Protein AF-A0A6N7XYR6-F1 (afdb_monomer_lite)

pLDDT: mean 86.09, std 13.16, range [48.91, 98.0]

Foldseek 3Di:
DAAEDADADDPVRWDWDWDDDPNKIKIKGQDPVVVVVCCVPPPPQKAQRYDYPVRHGRMIMHIHPDPVVPVDDDDDPVRVVVVVVVVVVVVVVVVVVD

Secondary structure (DSSP, 8-state):
-PEEESSPPPTTT--EEEEEETTEEEEEE-SHHHHHHHHHHHGGGEEEEEEETTS-EEEEEEEE-S-TTS-SPPPPHHHHHHHHHHHHHHHHHHHTT-

Radius of gyration: 20.01 Å; chains: 1; bounding box: 46×27×57 Å

Structure (mmCIF, N/CA/C/O backbone):
data_AF-A0A6N7XYR6-F1
#
_entry.id   AF-A0A6N7XYR6-F1
#
loop_
_atom_site.group_PDB
_atom_site.id
_atom_site.type_symbol
_atom_site.label_atom_id
_atom_site.label_alt_id
_atom_site.label_comp_id
_atom_site.label_asym_id
_atom_site.label_entity_id
_atom_site.label_seq_id
_atom_site.pdbx_PDB_ins_code
_atom_site.Cartn_x
_atom_site.Cartn_y
_atom_site.Cartn_z
_atom_site.occupancy
_atom_site.B_iso_or_equiv
_atom_site.auth_seq_id
_atom_site.auth_comp_id
_atom_site.auth_asym_id
_atom_site.auth_atom_id
_atom_site.pdbx_PDB_model_num
ATOM 1 N N . MET A 1 1 ? -4.845 -13.610 3.695 1.00 75.69 1 MET A N 1
ATOM 2 C CA . MET A 1 1 ? -6.011 -13.511 4.606 1.00 75.69 1 MET A CA 1
ATOM 3 C C . MET A 1 1 ? -5.824 -12.244 5.411 1.00 75.69 1 MET A C 1
ATOM 5 O O . MET A 1 1 ? -4.788 -12.116 6.049 1.00 75.69 1 MET A O 1
ATOM 9 N N . THR A 1 2 ? -6.756 -11.300 5.320 1.00 92.44 2 THR A N 1
ATOM 10 C CA . THR A 1 2 ? -6.640 -10.001 5.993 1.00 92.44 2 THR A CA 1
ATOM 11 C C . THR A 1 2 ? -6.947 -10.140 7.479 1.00 92.44 2 THR A C 1
ATOM 13 O O . THR A 1 2 ? -7.950 -10.747 7.854 1.00 92.44 2 THR A O 1
ATOM 16 N N . LYS A 1 3 ? -6.087 -9.585 8.331 1.00 97.06 3 LYS A N 1
ATOM 17 C CA . LYS A 1 3 ? -6.262 -9.575 9.785 1.00 97.06 3 LYS A CA 1
ATOM 18 C C . LYS A 1 3 ? -7.107 -8.371 10.202 1.00 97.06 3 LYS A C 1
ATOM 20 O O . LYS A 1 3 ? -6.835 -7.246 9.788 1.00 97.06 3 LYS A O 1
ATOM 25 N N . VAL A 1 4 ? -8.116 -8.597 11.039 1.00 97.19 4 VAL A N 1
ATOM 26 C CA . VAL A 1 4 ? -8.897 -7.513 11.650 1.00 97.19 4 VAL A CA 1
ATOM 27 C C . VAL A 1 4 ? -8.222 -7.087 12.954 1.00 97.19 4 VAL A C 1
ATOM 29 O O . VAL A 1 4 ? -7.835 -7.942 13.750 1.00 97.19 4 VAL A O 1
ATOM 32 N N . VAL A 1 5 ? -8.047 -5.782 13.157 1.00 96.81 5 VAL A N 1
ATOM 33 C CA . VAL A 1 5 ? -7.422 -5.199 14.353 1.00 96.81 5 VAL A CA 1
ATOM 34 C C . VAL A 1 5 ? -8.325 -4.148 14.995 1.00 96.81 5 VAL A C 1
ATOM 36 O O . VAL A 1 5 ? -9.087 -3.466 14.313 1.00 96.81 5 VAL A O 1
ATOM 39 N N . GLU A 1 6 ? -8.213 -3.993 16.315 1.00 95.69 6 GLU A N 1
ATOM 40 C CA . GLU A 1 6 ? -9.035 -3.049 17.090 1.00 95.69 6 GLU A CA 1
ATOM 41 C C . GLU A 1 6 ? -8.682 -1.581 16.809 1.00 95.69 6 GLU A C 1
ATOM 43 O O . GLU A 1 6 ? -9.541 -0.701 16.849 1.00 95.69 6 GLU A O 1
ATOM 48 N N . ARG A 1 7 ? -7.404 -1.297 16.524 1.00 94.75 7 ARG A N 1
ATOM 49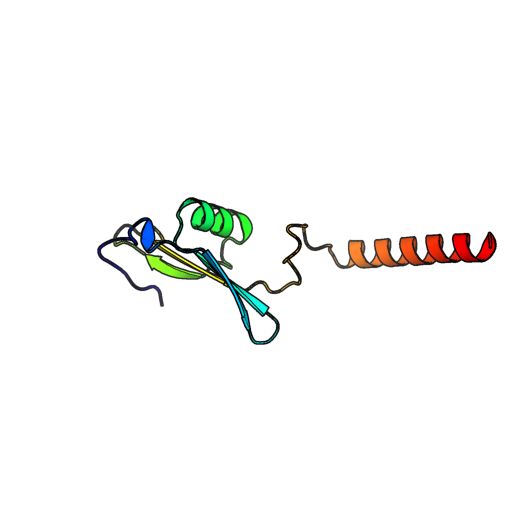 C CA . ARG A 1 7 ? -6.902 0.056 16.262 1.00 94.75 7 ARG A CA 1
ATOM 50 C C . ARG A 1 7 ? -5.798 0.053 15.214 1.00 94.75 7 ARG A C 1
ATOM 52 O O . ARG A 1 7 ? -5.065 -0.921 15.079 1.00 94.75 7 ARG A O 1
ATOM 59 N N . GLY A 1 8 ? -5.663 1.174 14.510 1.00 92.94 8 GLY A N 1
ATOM 60 C CA . GLY A 1 8 ? -4.520 1.425 13.637 1.00 92.94 8 GLY A CA 1
ATOM 61 C C . GLY A 1 8 ? -3.265 1.809 14.424 1.00 92.94 8 GLY A C 1
ATOM 62 O O . GLY A 1 8 ? -3.321 2.074 15.627 1.00 92.94 8 GLY A O 1
ATOM 63 N N . TYR A 1 9 ? -2.141 1.875 13.717 1.00 94.44 9 TYR A N 1
ATOM 64 C CA . TYR A 1 9 ? -0.850 2.283 14.268 1.00 94.44 9 TYR A CA 1
ATOM 65 C C . TYR A 1 9 ? -0.853 3.744 14.722 1.00 94.44 9 TYR A C 1
ATOM 67 O O . TYR A 1 9 ? -1.414 4.621 14.047 1.00 94.44 9 TYR A O 1
ATOM 75 N N . SER A 1 10 ? -0.179 4.018 15.839 1.00 95.12 10 SER A N 1
ATOM 76 C CA . SER A 1 10 ? 0.121 5.391 16.248 1.00 95.12 10 SER A CA 1
ATOM 77 C C . SER A 1 10 ? 1.027 6.079 15.222 1.00 95.12 10 SER A C 1
ATOM 79 O O . SER A 1 10 ? 1.655 5.427 14.393 1.00 95.12 10 SER A O 1
ATOM 81 N N . TYR A 1 11 ? 1.099 7.411 15.250 1.00 91.56 11 TYR A N 1
ATOM 82 C CA . TYR A 1 11 ? 1.881 8.165 14.263 1.00 91.56 11 TYR A CA 1
ATOM 83 C C . TYR A 1 11 ? 3.362 7.742 14.210 1.00 91.56 11 TYR A C 1
ATOM 85 O O . TYR A 1 11 ? 3.928 7.655 13.122 1.00 91.56 11 TYR A O 1
ATOM 93 N N . GLU A 1 12 ? 3.954 7.435 15.367 1.00 95.00 12 GLU A N 1
ATOM 94 C CA . GLU A 1 12 ? 5.352 6.993 15.501 1.00 95.00 12 GLU A CA 1
ATOM 95 C C . GLU A 1 12 ? 5.578 5.576 14.951 1.00 95.00 12 GLU A C 1
ATOM 97 O O . GLU A 1 12 ? 6.640 5.270 14.422 1.00 95.00 12 GLU A O 1
ATOM 102 N N . GLU A 1 13 ? 4.565 4.711 15.031 1.00 94.81 13 GLU A N 1
ATOM 103 C CA . GLU A 1 13 ? 4.608 3.339 14.506 1.00 94.81 13 GLU A CA 1
ATOM 104 C C . GLU A 1 13 ? 4.288 3.277 13.003 1.00 94.81 13 GLU A C 1
ATOM 106 O O . GLU A 1 13 ? 4.433 2.232 12.369 1.00 94.81 13 GLU A O 1
ATOM 111 N N . GLN A 1 14 ? 3.806 4.378 12.417 1.00 95.75 14 GLN A N 1
ATOM 112 C CA . GLN A 1 14 ? 3.440 4.413 11.009 1.00 95.75 14 GLN A CA 1
ATOM 113 C C . GLN A 1 14 ? 4.660 4.581 10.102 1.00 95.75 14 GLN A C 1
ATOM 115 O O . GLN A 1 14 ? 5.298 5.640 10.047 1.00 95.75 14 GLN A O 1
ATOM 120 N N . GLU A 1 15 ? 4.869 3.584 9.253 1.00 94.81 15 GLU A N 1
ATOM 121 C CA . GLU A 1 15 ? 5.986 3.489 8.329 1.00 94.81 15 GLU A CA 1
ATOM 122 C C . GLU A 1 15 ? 5.498 3.277 6.889 1.00 94.81 15 GLU A C 1
ATOM 124 O O . GLU A 1 15 ? 4.384 2.813 6.611 1.00 94.81 15 GLU A O 1
ATOM 129 N N . VAL A 1 16 ? 6.359 3.657 5.949 1.00 95.56 16 VAL A N 1
ATOM 130 C CA . VAL A 1 16 ? 6.294 3.204 4.565 1.00 95.56 16 VAL A CA 1
ATOM 131 C C . VAL A 1 16 ? 7.667 2.665 4.207 1.00 95.56 16 VAL A C 1
ATOM 133 O O . VAL A 1 16 ? 8.643 3.410 4.258 1.00 95.56 16 VAL A O 1
ATOM 136 N N . SER A 1 17 ? 7.738 1.393 3.829 1.00 94.25 17 SER A N 1
ATOM 137 C CA . SER A 1 17 ? 8.987 0.745 3.438 1.00 94.25 17 SER A CA 1
ATOM 138 C C . SER A 1 17 ? 8.864 0.152 2.041 1.00 94.25 17 SER A C 1
ATOM 140 O O . SER A 1 17 ? 7.798 -0.302 1.623 1.00 94.25 17 SER A O 1
ATOM 142 N N . ALA A 1 18 ? 9.966 0.187 1.299 1.00 92.81 18 ALA A N 1
ATOM 143 C CA . ALA A 1 18 ? 10.097 -0.445 -0.004 1.00 92.81 18 ALA A CA 1
ATOM 144 C C . ALA A 1 18 ? 11.245 -1.448 0.078 1.00 92.81 18 ALA A C 1
ATOM 146 O O . ALA A 1 18 ? 12.385 -1.072 0.342 1.00 92.81 18 ALA A O 1
ATOM 147 N N . ASN A 1 19 ? 10.933 -2.722 -0.125 1.00 91.56 19 ASN A N 1
ATOM 148 C CA . ASN A 1 19 ? 11.864 -3.828 0.043 1.00 91.56 19 ASN A CA 1
ATOM 149 C C . ASN A 1 19 ? 12.023 -4.548 -1.288 1.00 91.56 19 ASN A C 1
ATOM 151 O O . ASN A 1 19 ? 11.027 -4.903 -1.914 1.00 91.56 19 ASN A O 1
ATOM 155 N N . TYR A 1 20 ? 13.257 -4.789 -1.713 1.00 88.50 20 TYR A N 1
ATOM 156 C CA . TYR A 1 20 ? 13.518 -5.602 -2.893 1.00 88.50 20 TYR A CA 1
ATOM 157 C C . TYR A 1 20 ? 13.700 -7.061 -2.480 1.00 88.50 20 TYR A C 1
ATOM 159 O O . TYR A 1 20 ? 14.578 -7.372 -1.675 1.00 88.50 20 TYR A O 1
ATOM 167 N N . ASN A 1 21 ? 12.871 -7.955 -3.015 1.00 86.06 21 ASN A N 1
ATOM 168 C CA . ASN A 1 21 ? 12.931 -9.384 -2.732 1.00 86.06 21 ASN A CA 1
ATOM 169 C C . ASN A 1 21 ? 12.623 -10.192 -3.999 1.00 86.06 21 ASN A C 1
ATOM 171 O O . ASN A 1 21 ? 11.679 -9.877 -4.714 1.00 86.06 21 ASN A O 1
ATOM 175 N N . GLN A 1 22 ? 13.415 -11.234 -4.272 1.00 86.12 22 GLN A N 1
ATOM 176 C CA . GLN A 1 22 ? 13.200 -12.177 -5.386 1.00 86.12 22 GLN A CA 1
ATOM 177 C C . GLN A 1 22 ? 12.931 -11.523 -6.759 1.00 86.12 22 GLN A C 1
ATOM 179 O O . GLN A 1 22 ? 12.139 -12.024 -7.550 1.00 86.12 22 GLN A O 1
ATOM 184 N N . GLY A 1 23 ? 13.605 -10.410 -7.066 1.00 82.00 23 GLY A N 1
ATOM 185 C CA . GLY A 1 23 ? 13.436 -9.728 -8.354 1.00 82.00 23 GLY A CA 1
ATOM 186 C C . GLY A 1 23 ? 12.312 -8.692 -8.390 1.00 82.00 23 GLY A C 1
ATOM 187 O O . GLY A 1 23 ? 12.080 -8.095 -9.435 1.00 82.00 23 GLY A O 1
ATOM 188 N N . GLN A 1 24 ? 11.613 -8.469 -7.276 1.00 87.00 24 GLN A N 1
ATOM 189 C CA . GLN A 1 24 ? 10.441 -7.602 -7.216 1.00 87.00 24 GLN A CA 1
ATOM 190 C C . GLN A 1 24 ? 10.554 -6.592 -6.076 1.00 87.00 24 GLN A C 1
ATOM 192 O O . GLN A 1 24 ? 11.097 -6.877 -5.006 1.00 87.00 24 GLN A O 1
ATOM 197 N N . TRP A 1 25 ? 10.002 -5.400 -6.292 1.00 89.62 25 TRP A N 1
ATOM 198 C CA . TRP A 1 25 ? 9.826 -4.422 -5.222 1.00 89.62 25 TRP A CA 1
ATOM 199 C C . TRP A 1 25 ? 8.517 -4.672 -4.496 1.00 89.62 25 TRP A C 1
ATOM 201 O O . TRP A 1 25 ? 7.465 -4.806 -5.113 1.00 89.62 25 TRP A O 1
ATOM 211 N N . ILE A 1 26 ? 8.580 -4.688 -3.174 1.00 93.44 26 ILE A N 1
ATOM 212 C CA . ILE A 1 26 ? 7.438 -4.870 -2.294 1.00 93.44 26 ILE A CA 1
ATOM 213 C C . ILE A 1 26 ? 7.323 -3.624 -1.428 1.00 93.44 26 ILE A C 1
ATOM 215 O O . ILE A 1 26 ? 8.217 -3.328 -0.632 1.00 93.44 26 ILE A O 1
ATOM 219 N N . ILE A 1 27 ? 6.226 -2.890 -1.582 1.00 94.62 27 ILE A N 1
ATOM 220 C CA . ILE A 1 27 ? 5.940 -1.718 -0.755 1.00 94.62 27 ILE A CA 1
ATOM 221 C C . ILE A 1 27 ? 4.974 -2.126 0.346 1.00 94.62 27 ILE A C 1
ATOM 223 O O . ILE A 1 27 ? 3.921 -2.694 0.059 1.00 94.62 27 ILE A O 1
ATOM 227 N N . TYR A 1 28 ? 5.312 -1.769 1.581 1.00 97.19 28 TYR A N 1
ATOM 228 C CA . TYR A 1 28 ? 4.414 -1.813 2.729 1.00 97.19 28 TYR A CA 1
ATOM 229 C C . TYR A 1 28 ? 4.074 -0.388 3.151 1.00 97.19 28 TYR A C 1
ATOM 231 O O . TYR A 1 28 ? 4.949 0.479 3.183 1.00 97.19 28 TYR A O 1
ATOM 239 N N . ALA A 1 29 ? 2.809 -0.130 3.478 1.00 97.56 29 ALA A N 1
ATOM 240 C CA . ALA A 1 29 ? 2.387 1.180 3.960 1.00 97.56 29 ALA A CA 1
ATOM 241 C C . ALA A 1 29 ? 1.345 1.064 5.072 1.00 97.56 29 ALA A C 1
ATOM 243 O O . ALA A 1 29 ? 0.294 0.453 4.878 1.00 97.56 29 ALA A O 1
ATOM 244 N N . SER A 1 30 ? 1.615 1.731 6.196 1.00 97.50 30 SER A N 1
ATOM 245 C CA . SER A 1 30 ? 0.640 1.966 7.270 1.00 97.50 30 SER A CA 1
ATOM 246 C C . SER A 1 30 ? 0.217 3.436 7.399 1.00 97.50 30 SER A C 1
ATOM 248 O O . SER A 1 30 ? -0.756 3.762 8.080 1.00 97.50 30 SER A O 1
ATOM 250 N N . ARG A 1 31 ? 0.884 4.355 6.684 1.00 95.50 31 ARG A N 1
ATOM 251 C CA . ARG A 1 31 ? 0.478 5.769 6.603 1.00 95.50 31 ARG A CA 1
ATOM 252 C C . ARG A 1 31 ? -0.719 5.962 5.676 1.00 95.50 31 ARG A C 1
ATOM 254 O O . ARG A 1 31 ? -0.620 5.729 4.469 1.00 95.50 31 ARG A O 1
ATOM 261 N N . LYS A 1 32 ? -1.813 6.520 6.206 1.00 93.62 32 LYS A N 1
ATOM 262 C CA . LYS A 1 32 ? -3.075 6.758 5.473 1.00 93.62 32 LYS A CA 1
ATOM 263 C C . LYS A 1 32 ? -2.904 7.434 4.097 1.00 93.62 32 LYS A C 1
ATOM 265 O O . LYS A 1 32 ? -3.467 6.915 3.137 1.00 93.62 32 LYS A O 1
ATOM 270 N N . PRO A 1 33 ? -2.117 8.520 3.928 1.00 94.25 33 PRO A N 1
ATOM 271 C CA . PRO A 1 33 ? -1.940 9.136 2.608 1.00 94.25 33 PRO A CA 1
ATOM 272 C C . PRO A 1 33 ? -1.326 8.189 1.567 1.00 94.25 33 PRO A C 1
ATOM 274 O O . PRO A 1 33 ? -1.686 8.236 0.391 1.00 94.25 33 PRO A O 1
ATOM 277 N N . HIS A 1 34 ? -0.417 7.311 1.998 1.00 94.88 34 HIS A N 1
ATOM 278 C CA . HIS A 1 34 ? 0.248 6.351 1.122 1.00 94.88 34 HIS A CA 1
ATOM 2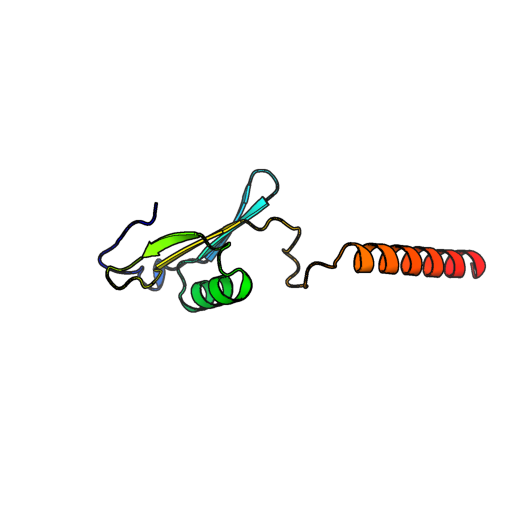79 C C . HIS A 1 34 ? -0.643 5.149 0.824 1.00 94.88 34 HIS A C 1
ATOM 281 O O . HIS A 1 34 ? -0.701 4.743 -0.331 1.00 94.88 34 HIS A O 1
ATOM 287 N N . ILE A 1 35 ? -1.412 4.664 1.804 1.00 96.38 35 ILE A N 1
ATOM 288 C CA . ILE A 1 35 ? -2.460 3.657 1.581 1.00 96.38 35 ILE A CA 1
ATOM 289 C C . ILE A 1 35 ? -3.419 4.138 0.485 1.00 96.38 35 ILE A C 1
ATOM 291 O O . ILE A 1 35 ? -3.592 3.455 -0.521 1.00 96.38 35 ILE A O 1
ATOM 295 N N . THR A 1 36 ? -3.971 5.350 0.618 1.00 95.50 36 THR A N 1
ATOM 296 C CA . THR A 1 36 ? -4.884 5.918 -0.387 1.00 95.50 36 THR A CA 1
ATOM 297 C C . THR A 1 36 ? -4.226 6.029 -1.762 1.00 95.50 36 THR A C 1
ATOM 299 O O . THR A 1 36 ? -4.855 5.727 -2.776 1.00 95.50 36 THR A O 1
ATOM 302 N N . LYS A 1 37 ? -2.955 6.449 -1.821 1.00 93.25 37 LYS A N 1
ATOM 303 C CA . LYS A 1 37 ? -2.215 6.563 -3.084 1.00 93.25 37 LYS A CA 1
ATOM 304 C C . LYS A 1 37 ? -2.019 5.202 -3.754 1.00 93.25 37 LYS A C 1
ATOM 306 O O . LYS A 1 37 ? -2.261 5.099 -4.953 1.00 93.25 37 LYS A O 1
ATOM 311 N N . LEU A 1 38 ? -1.598 4.187 -2.998 1.00 93.00 38 LEU A N 1
ATOM 312 C CA . LEU A 1 38 ? -1.376 2.834 -3.510 1.00 93.00 38 LEU A CA 1
ATOM 313 C C . LEU A 1 38 ? -2.685 2.221 -4.008 1.00 93.00 38 LEU A C 1
ATOM 315 O O . LEU A 1 38 ? -2.736 1.776 -5.148 1.00 93.00 38 LEU A O 1
ATOM 319 N N . MET A 1 39 ? -3.755 2.308 -3.213 1.00 93.94 39 MET A N 1
ATOM 320 C CA . MET A 1 39 ? -5.090 1.834 -3.594 1.00 93.94 39 MET A CA 1
ATOM 321 C C . MET A 1 39 ? -5.590 2.497 -4.881 1.00 93.94 39 MET A C 1
ATOM 323 O O . MET A 1 39 ? -6.109 1.831 -5.766 1.00 93.94 39 MET A O 1
ATOM 327 N N . ARG A 1 40 ? -5.382 3.812 -5.042 1.00 93.31 40 ARG A N 1
ATOM 328 C CA . ARG A 1 40 ? -5.773 4.521 -6.271 1.00 93.31 40 ARG A CA 1
ATOM 329 C C . ARG A 1 40 ? -4.941 4.112 -7.488 1.00 93.31 40 ARG A C 1
ATOM 331 O O . ARG A 1 40 ? -5.443 4.152 -8.605 1.00 93.31 40 ARG A O 1
ATOM 338 N N . GLN A 1 41 ? -3.653 3.845 -7.290 1.00 89.94 41 GLN A N 1
ATOM 339 C CA . GLN A 1 41 ? -2.714 3.608 -8.384 1.00 89.94 41 GLN A CA 1
ATOM 340 C C . GLN A 1 41 ? -2.725 2.156 -8.867 1.00 89.94 41 GLN A C 1
ATOM 342 O O . GLN A 1 41 ? -2.587 1.933 -10.066 1.00 89.94 41 GLN A O 1
ATOM 347 N N . TYR A 1 42 ? -2.875 1.209 -7.945 1.00 89.50 42 TYR A N 1
ATOM 348 C CA . TYR A 1 42 ? -2.728 -0.222 -8.204 1.00 89.50 42 TYR A CA 1
ATOM 349 C C . TYR A 1 42 ? -4.033 -1.006 -7.998 1.00 89.50 42 TYR A C 1
ATOM 351 O O . TYR A 1 42 ? -4.125 -2.142 -8.438 1.00 89.50 42 TYR A O 1
ATOM 359 N N . GLY A 1 43 ? -5.063 -0.404 -7.390 1.00 89.00 43 GLY A N 1
ATOM 360 C CA . GLY A 1 43 ? -6.392 -1.011 -7.281 1.00 89.00 43 GLY A CA 1
ATOM 361 C C . GLY A 1 43 ? -6.350 -2.396 -6.640 1.00 89.00 43 GLY A C 1
ATOM 362 O O . GLY A 1 43 ? -5.870 -2.545 -5.516 1.00 89.00 43 GLY A O 1
ATOM 363 N N . ASP A 1 44 ? -6.825 -3.391 -7.388 1.00 90.25 44 ASP A N 1
ATOM 364 C CA . ASP A 1 44 ? -6.944 -4.786 -6.952 1.00 90.25 44 ASP A CA 1
ATOM 365 C C . ASP A 1 44 ? -5.589 -5.484 -6.727 1.00 90.25 44 ASP A C 1
ATOM 367 O O . ASP A 1 44 ? -5.535 -6.506 -6.046 1.00 90.25 44 ASP A O 1
ATOM 371 N N . ASP A 1 45 ? -4.481 -4.919 -7.226 1.00 90.94 45 ASP A N 1
ATOM 372 C CA . ASP A 1 45 ? -3.128 -5.443 -6.982 1.00 90.94 45 ASP A CA 1
ATOM 373 C C . ASP A 1 45 ? -2.623 -5.145 -5.555 1.00 90.94 45 ASP A C 1
ATOM 375 O O . ASP A 1 45 ? -1.556 -5.620 -5.146 1.00 90.94 45 ASP A O 1
ATOM 379 N N . VAL A 1 46 ? -3.351 -4.330 -4.782 1.00 95.00 46 VAL A N 1
ATOM 380 C CA . VAL A 1 46 ? -2.988 -4.011 -3.400 1.00 95.00 46 VAL A CA 1
ATOM 381 C C . VAL A 1 46 ? -3.602 -5.022 -2.437 1.00 95.00 46 VAL A C 1
ATOM 383 O O . VAL A 1 46 ? -4.813 -5.078 -2.238 1.00 95.00 46 VAL A O 1
ATOM 386 N N . GLU A 1 47 ? -2.750 -5.768 -1.741 1.00 97.12 47 GLU A N 1
ATOM 387 C CA . GLU A 1 47 ? -3.176 -6.664 -0.674 1.00 97.12 47 GLU A CA 1
ATOM 388 C C . GLU A 1 47 ? -3.365 -5.891 0.637 1.00 97.12 47 GLU A C 1
ATOM 390 O O . GLU A 1 47 ? -2.440 -5.255 1.149 1.00 97.12 47 GLU A O 1
ATOM 395 N N . VAL A 1 48 ? -4.557 -5.985 1.228 1.00 97.69 48 VAL A N 1
ATOM 396 C CA . VAL A 1 48 ? -4.812 -5.494 2.588 1.00 97.69 48 VAL A CA 1
ATOM 397 C C . VAL A 1 48 ? -4.368 -6.559 3.587 1.00 97.69 48 VAL A C 1
ATOM 399 O O . VAL A 1 48 ? -4.971 -7.630 3.677 1.00 97.69 48 VAL A O 1
ATOM 402 N N . LEU A 1 49 ? -3.313 -6.263 4.347 1.00 97.75 49 LEU A N 1
ATOM 403 C CA . LEU A 1 49 ? -2.771 -7.163 5.367 1.00 97.75 49 LEU A CA 1
ATOM 404 C C . LEU A 1 49 ? -3.518 -7.016 6.693 1.00 97.75 49 LEU A C 1
ATOM 406 O O . LEU A 1 49 ? -3.873 -8.018 7.313 1.00 97.75 49 LEU A O 1
ATOM 410 N N . GLU A 1 50 ? -3.794 -5.774 7.095 1.00 98.00 50 GLU A N 1
ATOM 411 C CA . GLU A 1 50 ? -4.551 -5.456 8.305 1.00 98.00 50 GLU A CA 1
ATOM 412 C C . GLU A 1 50 ? -5.624 -4.396 8.023 1.00 98.00 50 GLU A C 1
ATOM 414 O O . GLU A 1 50 ? -5.389 -3.437 7.278 1.00 98.00 50 GLU A O 1
ATOM 419 N N . GLN A 1 51 ? -6.789 -4.540 8.656 1.00 97.88 51 GLN A N 1
ATOM 420 C CA . GLN A 1 51 ? -7.895 -3.581 8.579 1.00 97.88 51 GLN A CA 1
ATOM 421 C C . GLN A 1 51 ? -8.638 -3.450 9.912 1.00 97.88 51 GLN A C 1
ATOM 423 O O . GLN A 1 51 ? -8.614 -4.357 10.740 1.00 97.88 51 GLN A O 1
ATOM 428 N N . LEU A 1 52 ? -9.342 -2.337 10.099 1.00 97.62 52 LEU A N 1
ATOM 429 C CA . LEU A 1 52 ? -10.301 -2.178 11.196 1.00 97.62 52 LEU A CA 1
ATOM 430 C C . LEU A 1 52 ? -11.582 -2.980 10.926 1.00 97.62 52 LEU A C 1
ATOM 432 O O . LEU A 1 52 ? -11.867 -3.347 9.785 1.00 97.62 52 LEU A O 1
ATOM 436 N N . GLU A 1 53 ? -12.408 -3.178 11.954 1.00 96.25 53 GLU A N 1
ATOM 437 C CA . GLU A 1 53 ? -13.713 -3.854 11.825 1.00 96.25 53 GLU A CA 1
ATOM 438 C C . GLU A 1 53 ? -14.627 -3.224 10.763 1.00 96.25 53 GLU A C 1
ATOM 440 O O . GLU A 1 53 ? -15.370 -3.924 10.081 1.00 96.25 53 GLU A O 1
ATOM 445 N N . ASN A 1 54 ? -14.535 -1.906 10.564 1.00 95.62 54 ASN A N 1
ATOM 446 C CA . ASN A 1 54 ? -15.306 -1.182 9.549 1.00 95.62 54 ASN A CA 1
ATOM 447 C C . ASN A 1 54 ? -14.744 -1.315 8.116 1.00 95.62 54 ASN A C 1
ATOM 449 O O . ASN A 1 54 ? -15.205 -0.616 7.215 1.00 95.62 54 ASN A O 1
ATOM 453 N N . GLY A 1 55 ? -13.717 -2.145 7.913 1.00 95.44 55 GLY A N 1
ATOM 454 C CA . GLY A 1 55 ? -13.074 -2.369 6.619 1.00 95.44 55 GLY A CA 1
ATOM 455 C C . GLY A 1 55 ? -12.024 -1.327 6.229 1.00 95.44 55 GLY A C 1
ATOM 456 O O . GLY A 1 55 ? -11.471 -1.412 5.137 1.00 95.44 55 GLY A O 1
ATOM 457 N N . THR A 1 56 ? -11.713 -0.347 7.087 1.00 95.88 56 THR A N 1
ATOM 458 C CA . THR A 1 56 ? -10.657 0.639 6.798 1.00 95.88 56 THR A CA 1
ATOM 459 C C . THR A 1 56 ? -9.284 -0.043 6.804 1.00 95.88 56 THR A C 1
ATOM 461 O O . THR A 1 56 ? -8.893 -0.561 7.854 1.00 95.88 56 THR A O 1
ATOM 464 N N . PRO A 1 57 ? -8.512 -0.010 5.700 1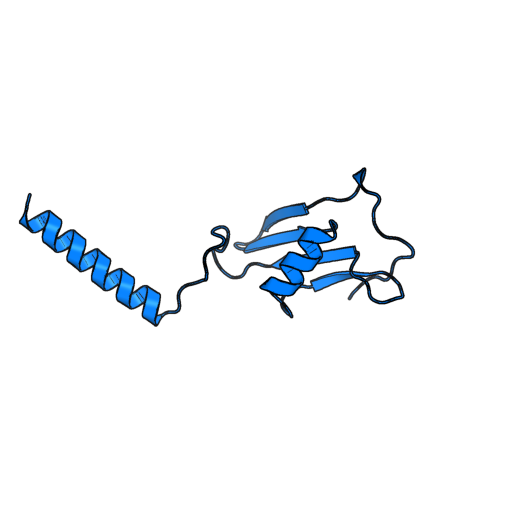.00 97.25 57 PRO A N 1
ATOM 465 C CA . PRO A 1 57 ? -7.169 -0.583 5.667 1.00 97.25 57 PRO A CA 1
ATOM 466 C C . PRO A 1 57 ? -6.212 0.174 6.594 1.00 97.25 57 PRO A C 1
ATOM 468 O O . PRO A 1 57 ? -6.180 1.409 6.577 1.00 97.25 57 PRO A O 1
ATOM 471 N N . VAL A 1 58 ? -5.403 -0.559 7.363 1.00 97.56 58 VAL A N 1
ATOM 472 C CA . VAL A 1 58 ? -4.368 0.012 8.251 1.00 97.56 58 VAL A CA 1
ATOM 473 C C . VAL A 1 58 ? -2.955 -0.455 7.911 1.00 97.56 58 VAL A C 1
ATOM 475 O O . VAL A 1 58 ? -2.001 0.247 8.233 1.00 97.56 58 VAL A O 1
ATOM 478 N N . LEU A 1 59 ? -2.814 -1.585 7.214 1.00 97.94 59 LEU A N 1
ATOM 479 C CA . LEU A 1 59 ? -1.557 -2.029 6.617 1.00 97.94 59 LEU A CA 1
ATOM 480 C C . LEU A 1 59 ? -1.834 -2.666 5.264 1.00 97.94 59 LEU A C 1
ATOM 482 O O . LEU A 1 59 ? -2.662 -3.573 5.151 1.00 97.94 59 LEU A O 1
ATOM 486 N N . VA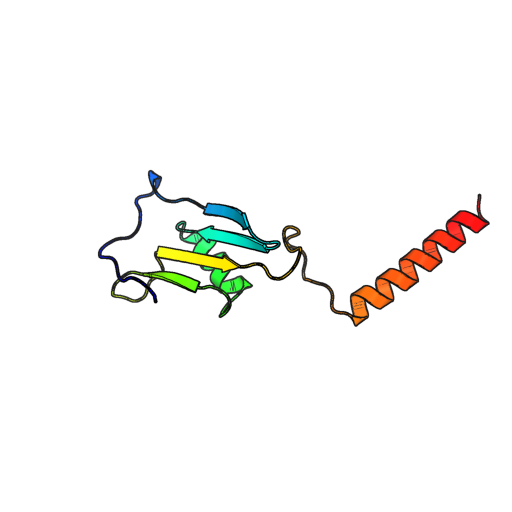L A 1 60 ? -1.110 -2.217 4.246 1.00 97.81 60 VAL A N 1
ATOM 487 C CA . VAL A 1 60 ? -1.248 -2.729 2.882 1.00 97.81 60 VAL A CA 1
ATOM 488 C C . VAL A 1 60 ? 0.103 -3.115 2.302 1.00 97.81 60 VAL A C 1
ATOM 490 O O . VAL A 1 60 ? 1.132 -2.557 2.695 1.00 97.81 60 VAL A O 1
ATOM 493 N N . ARG A 1 61 ? 0.085 -4.051 1.352 1.00 96.44 61 ARG A N 1
ATOM 494 C CA . ARG A 1 61 ? 1.236 -4.498 0.572 1.00 96.44 61 ARG A CA 1
ATOM 495 C C . ARG A 1 61 ? 0.920 -4.401 -0.912 1.00 96.44 61 ARG A C 1
ATOM 497 O O . ARG A 1 61 ? -0.151 -4.811 -1.338 1.00 96.44 61 ARG A O 1
ATOM 504 N N . VAL A 1 62 ? 1.871 -3.936 -1.710 1.00 94.25 62 VAL A N 1
ATOM 505 C CA . VAL A 1 62 ? 1.822 -4.096 -3.169 1.00 94.25 62 VAL A CA 1
ATOM 506 C C . VAL A 1 62 ? 3.143 -4.669 -3.660 1.00 94.25 62 VAL A C 1
ATOM 508 O O . VAL A 1 62 ? 4.209 -4.276 -3.181 1.00 94.25 62 VAL A O 1
ATOM 511 N N . VAL A 1 63 ? 3.066 -5.617 -4.591 1.00 92.19 63 VAL A N 1
ATOM 512 C CA . VAL A 1 63 ? 4.225 -6.162 -5.303 1.00 92.19 63 VAL A CA 1
ATOM 513 C C . VAL A 1 63 ? 4.275 -5.494 -6.670 1.00 92.19 63 VAL A C 1
ATOM 515 O O . VAL A 1 63 ? 3.306 -5.535 -7.422 1.00 92.19 63 VAL A O 1
ATOM 518 N N . LEU A 1 64 ? 5.387 -4.838 -6.984 1.00 87.19 64 LEU A N 1
ATOM 519 C CA . LEU A 1 64 ? 5.585 -4.182 -8.269 1.00 87.19 64 LEU A CA 1
ATOM 520 C C . LEU A 1 64 ? 6.136 -5.209 -9.261 1.00 87.19 64 LEU A C 1
ATOM 522 O O . LEU A 1 64 ? 7.254 -5.696 -9.099 1.00 87.19 64 LEU A O 1
ATOM 526 N N . ASN A 1 65 ? 5.329 -5.538 -10.272 1.00 73.50 65 ASN A N 1
ATOM 527 C CA . ASN A 1 65 ? 5.673 -6.520 -11.306 1.00 73.50 65 ASN A CA 1
ATOM 528 C C . ASN A 1 65 ? 6.591 -5.965 -12.407 1.00 73.50 65 ASN A C 1
ATOM 530 O O . ASN A 1 65 ? 7.163 -6.741 -13.162 1.00 73.50 65 ASN A O 1
ATOM 534 N N . ASP A 1 66 ? 6.758 -4.645 -12.472 1.00 61.97 66 ASP A N 1
ATOM 535 C CA . ASP A 1 66 ? 7.636 -3.964 -13.422 1.00 61.97 66 ASP A CA 1
ATOM 536 C C . ASP A 1 66 ? 8.663 -3.102 -12.677 1.00 61.97 66 ASP A C 1
ATOM 538 O O . ASP A 1 66 ? 8.478 -2.772 -11.501 1.00 61.97 66 ASP A O 1
ATOM 542 N N . ASP A 1 67 ? 9.710 -2.692 -13.400 1.00 55.09 67 ASP A N 1
ATOM 543 C CA . ASP A 1 67 ? 10.821 -1.794 -13.025 1.00 55.09 67 ASP A CA 1
ATOM 544 C C . ASP A 1 67 ? 10.342 -0.341 -12.717 1.00 55.09 67 ASP A C 1
ATOM 546 O O . ASP A 1 67 ? 10.881 0.680 -13.156 1.00 55.09 67 ASP A O 1
ATOM 550 N N . LEU A 1 68 ? 9.238 -0.241 -11.975 1.00 52.94 68 LEU A N 1
ATOM 551 C CA . LEU A 1 68 ? 8.409 0.923 -11.668 1.00 52.94 68 LEU A CA 1
ATOM 552 C C . LEU A 1 68 ? 8.948 1.758 -10.502 1.00 52.94 68 LEU A C 1
ATOM 554 O O . LEU A 1 68 ? 8.226 2.604 -9.972 1.00 52.94 68 LEU A O 1
ATOM 558 N N . ILE A 1 69 ? 10.224 1.607 -10.116 1.00 52.03 69 ILE A N 1
ATOM 559 C CA . ILE A 1 69 ? 10.857 2.625 -9.252 1.00 52.03 69 ILE A CA 1
ATOM 560 C C . ILE A 1 69 ? 10.836 3.987 -9.961 1.00 52.03 69 ILE A C 1
ATOM 562 O O . ILE A 1 69 ? 10.800 5.040 -9.323 1.00 52.03 69 ILE A O 1
ATOM 566 N N . SER A 1 70 ? 10.783 4.005 -11.296 1.00 51.34 70 SER A N 1
ATOM 567 C CA . SER A 1 70 ? 10.337 5.209 -11.976 1.00 51.34 70 SER A CA 1
ATOM 568 C C . SER A 1 70 ? 8.815 5.297 -11.829 1.00 51.34 70 SER A C 1
ATOM 570 O O . SER A 1 70 ? 8.095 4.466 -12.369 1.00 51.34 70 SER A O 1
ATOM 572 N N . PHE A 1 71 ? 8.303 6.332 -11.157 1.00 48.91 71 PHE A N 1
ATOM 573 C CA . PHE A 1 71 ? 6.878 6.720 -11.135 1.00 48.91 71 PHE A CA 1
ATOM 574 C C . PHE A 1 71 ? 6.298 7.039 -12.538 1.00 48.91 71 PHE A C 1
ATOM 576 O O . PHE A 1 71 ? 5.334 7.792 -12.679 1.00 48.91 71 PHE A O 1
ATOM 583 N N . ARG A 1 72 ? 6.925 6.544 -13.604 1.00 53.59 72 ARG A N 1
ATOM 584 C CA . ARG A 1 72 ? 6.526 6.698 -14.990 1.00 53.59 72 ARG A CA 1
ATOM 585 C C . ARG A 1 72 ? 5.565 5.575 -15.328 1.00 53.59 72 ARG A C 1
ATOM 587 O O . ARG A 1 72 ? 5.714 4.444 -14.879 1.00 53.59 72 ARG A O 1
ATOM 594 N N . LYS A 1 73 ? 4.583 5.906 -16.157 1.00 56.34 73 LYS A N 1
ATOM 595 C CA . LYS A 1 73 ? 3.684 4.912 -16.729 1.00 56.34 73 LYS A CA 1
ATOM 596 C C . LYS A 1 73 ? 4.526 3.856 -17.466 1.00 56.34 73 LYS A C 1
ATOM 598 O O . LYS A 1 73 ? 5.370 4.263 -18.274 1.00 56.34 73 LYS A O 1
ATOM 603 N N . PRO A 1 74 ? 4.321 2.554 -17.209 1.00 60.47 74 PRO A N 1
ATOM 604 C CA . PRO A 1 74 ? 4.962 1.523 -18.007 1.00 60.47 74 PRO A CA 1
ATOM 605 C C . PRO A 1 74 ? 4.536 1.718 -19.465 1.00 60.47 74 PRO A C 1
ATOM 607 O O . PRO A 1 74 ? 3.366 1.974 -19.762 1.00 60.47 74 PRO A O 1
ATOM 610 N N . MET A 1 75 ? 5.514 1.704 -20.369 1.00 70.44 75 MET A N 1
ATOM 611 C CA . MET A 1 75 ? 5.251 1.806 -21.802 1.00 70.44 75 MET A CA 1
ATOM 612 C C . MET A 1 75 ? 4.688 0.473 -22.295 1.00 70.44 75 MET A C 1
ATOM 614 O O . MET A 1 75 ? 5.199 -0.582 -21.926 1.00 70.44 75 MET A O 1
ATOM 618 N N . THR A 1 76 ? 3.682 0.531 -23.162 1.00 82.50 76 THR A N 1
ATOM 619 C CA . THR A 1 76 ? 3.194 -0.639 -23.915 1.00 82.50 76 THR A CA 1
ATOM 620 C C . THR A 1 76 ? 4.293 -1.218 -24.812 1.00 82.50 76 THR A C 1
ATOM 622 O O . THR A 1 76 ? 5.265 -0.528 -25.135 1.00 82.50 76 THR A O 1
ATOM 625 N N . GLU A 1 77 ? 4.140 -2.469 -25.250 1.00 79.00 77 GLU A N 1
ATOM 626 C CA . GLU A 1 77 ? 5.091 -3.101 -26.176 1.00 79.00 77 GLU A CA 1
ATOM 627 C C . GLU A 1 77 ? 5.211 -2.324 -27.499 1.00 79.00 77 GLU A C 1
ATOM 629 O O . GLU A 1 77 ? 6.331 -2.093 -27.965 1.00 79.00 77 GLU A O 1
ATOM 634 N N . GLU A 1 78 ? 4.110 -1.786 -28.049 1.00 79.75 78 GLU A N 1
ATOM 635 C CA . GLU A 1 78 ? 4.191 -0.878 -29.202 1.00 79.75 78 GLU A CA 1
ATOM 636 C C . GLU A 1 78 ? 5.044 0.366 -28.910 1.00 79.75 78 GLU A C 1
ATOM 638 O O . GLU A 1 78 ? 5.885 0.754 -29.726 1.00 79.75 78 GLU A O 1
ATOM 643 N N . GLN A 1 79 ? 4.864 0.990 -27.742 1.00 79.31 79 GLN A N 1
ATOM 644 C CA . GLN A 1 79 ? 5.621 2.183 -27.352 1.00 79.31 79 GLN A CA 1
ATOM 645 C C . GLN A 1 79 ? 7.107 1.878 -27.133 1.00 79.31 79 GLN A C 1
ATOM 647 O O . GLN A 1 79 ? 7.962 2.677 -27.524 1.00 79.31 79 GLN A O 1
ATOM 652 N N . LYS A 1 80 ? 7.438 0.719 -26.550 1.00 81.00 80 LYS A N 1
ATOM 653 C CA . LYS A 1 80 ? 8.825 0.246 -26.417 1.00 81.00 80 LYS A CA 1
ATOM 654 C C . LYS A 1 80 ? 9.467 0.065 -27.790 1.00 81.00 80 LYS A C 1
ATOM 656 O O . LYS A 1 80 ? 10.563 0.576 -28.022 1.00 81.00 80 LYS A O 1
ATOM 661 N N . HIS A 1 81 ? 8.764 -0.582 -28.717 1.00 84.00 81 HIS A N 1
ATOM 662 C CA . HIS A 1 81 ? 9.273 -0.850 -30.058 1.00 84.00 81 HIS A CA 1
ATOM 663 C C . HIS A 1 81 ? 9.497 0.435 -30.874 1.00 84.00 81 HIS A C 1
ATOM 665 O O . HIS A 1 81 ? 10.553 0.611 -31.485 1.00 84.00 81 HIS A O 1
ATOM 671 N N . GLN A 1 82 ? 8.546 1.375 -30.843 1.0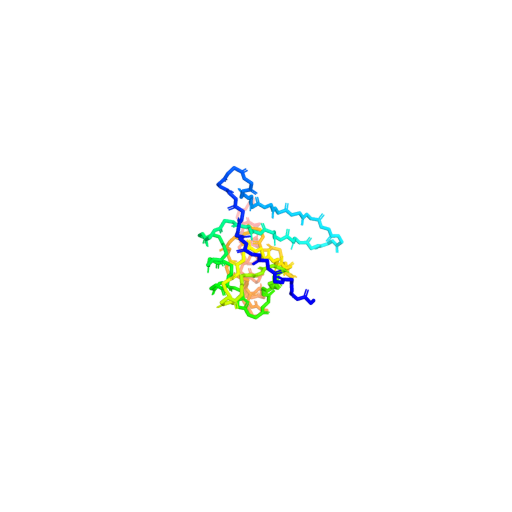0 84.25 82 GLN A N 1
ATOM 672 C CA . GLN A 1 82 ? 8.691 2.675 -31.511 1.00 84.25 82 GLN A CA 1
ATOM 673 C C . GLN A 1 82 ? 9.874 3.476 -30.959 1.00 84.25 82 GLN A C 1
ATOM 675 O O . GLN A 1 82 ? 10.652 4.048 -31.724 1.00 84.25 82 GLN A O 1
ATOM 680 N N . ARG A 1 83 ? 10.047 3.481 -29.635 1.00 83.19 83 ARG A N 1
ATOM 681 C CA . ARG A 1 83 ? 11.149 4.190 -28.985 1.00 83.19 83 ARG A CA 1
ATOM 682 C C . ARG A 1 83 ? 12.504 3.566 -29.312 1.00 83.19 83 ARG A C 1
ATOM 684 O O . ARG A 1 83 ? 13.460 4.309 -29.511 1.00 83.19 83 ARG A O 1
ATOM 691 N N . SER A 1 84 ? 12.579 2.236 -29.420 1.00 86.31 84 SER A N 1
ATOM 692 C CA . SER A 1 84 ? 13.792 1.532 -29.866 1.00 86.31 84 SER A CA 1
ATOM 693 C C . SER A 1 84 ? 14.210 1.984 -31.265 1.00 86.31 84 SER A C 1
ATOM 695 O O . SER A 1 84 ? 15.343 2.418 -31.456 1.00 86.31 84 SER A O 1
ATOM 697 N N . LYS A 1 85 ? 13.263 1.997 -32.213 1.00 85.62 85 LYS A N 1
ATOM 698 C CA . LYS A 1 85 ? 13.497 2.463 -33.589 1.00 85.62 85 LYS A CA 1
ATOM 699 C C . LYS A 1 85 ? 13.959 3.919 -33.651 1.00 85.62 85 LYS A C 1
ATOM 701 O O . LYS A 1 85 ? 14.872 4.244 -34.402 1.00 85.62 85 LYS A O 1
ATOM 706 N N . GLN A 1 86 ? 13.356 4.801 -32.853 1.00 82.75 86 GLN A N 1
ATOM 707 C CA . GLN A 1 86 ? 13.774 6.205 -32.789 1.00 82.75 86 GLN A CA 1
ATOM 708 C C . GLN A 1 86 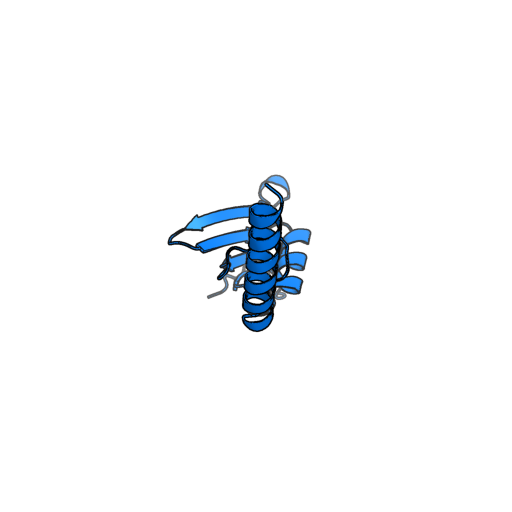? 15.187 6.368 -32.216 1.00 82.75 86 GLN A C 1
ATOM 710 O O . GLN A 1 86 ? 15.943 7.213 -32.693 1.00 82.75 86 GLN A O 1
ATOM 715 N N . LEU A 1 87 ? 15.559 5.558 -31.220 1.00 83.50 87 LEU A N 1
ATOM 716 C CA . LEU A 1 87 ? 16.897 5.590 -30.629 1.00 83.50 87 LEU A CA 1
ATOM 717 C C . LEU A 1 87 ? 17.970 5.099 -31.605 1.00 83.50 87 LEU A C 1
ATOM 719 O O . LEU A 1 87 ? 19.041 5.695 -31.693 1.00 83.50 87 LEU A O 1
ATOM 723 N N . GLU A 1 88 ? 17.683 4.020 -32.330 1.00 84.50 88 GLU A N 1
ATOM 724 C CA . GLU A 1 88 ? 18.563 3.484 -33.372 1.00 84.50 88 GLU A CA 1
ATOM 725 C C . GLU A 1 88 ? 18.770 4.499 -34.497 1.00 84.50 88 GLU A C 1
ATOM 727 O O . GLU A 1 88 ? 19.908 4.751 -34.895 1.00 84.50 88 GLU A O 1
ATOM 732 N N . LEU A 1 89 ? 17.694 5.155 -34.944 1.00 84.00 89 LEU A N 1
ATOM 733 C CA . LEU A 1 89 ? 17.770 6.196 -35.965 1.00 84.00 89 LEU A CA 1
ATOM 734 C C . LEU A 1 89 ? 18.622 7.386 -35.496 1.00 84.00 89 LEU A C 1
ATOM 736 O O . LEU A 1 89 ? 19.527 7.813 -36.210 1.00 84.00 89 LEU A O 1
ATOM 740 N N . ALA A 1 90 ? 18.398 7.879 -34.276 1.00 80.50 90 ALA A N 1
ATOM 741 C CA . ALA A 1 90 ? 19.179 8.979 -33.710 1.00 80.50 90 ALA A CA 1
ATOM 742 C C . ALA A 1 90 ? 20.676 8.636 -33.596 1.00 80.50 90 ALA A C 1
ATOM 744 O O . ALA A 1 90 ? 21.523 9.457 -33.944 1.00 80.50 90 ALA A O 1
ATOM 745 N N . ARG A 1 91 ? 21.007 7.405 -33.179 1.00 79.94 91 ARG A N 1
ATOM 746 C CA . ARG A 1 91 ? 22.394 6.913 -33.128 1.00 79.94 91 ARG A CA 1
ATOM 747 C C . ARG A 1 91 ? 23.028 6.820 -34.511 1.00 79.94 91 ARG A C 1
ATOM 749 O O . ARG A 1 91 ? 24.185 7.195 -34.665 1.00 79.94 91 ARG A O 1
ATOM 756 N N . SER A 1 92 ? 22.276 6.358 -35.511 1.00 80.31 92 SER A N 1
ATOM 757 C CA . SER A 1 92 ? 22.768 6.286 -36.891 1.00 80.31 92 SER A CA 1
ATOM 758 C C . SER A 1 92 ? 23.099 7.670 -37.456 1.00 80.31 92 SER A C 1
ATOM 760 O O . SER A 1 92 ? 24.093 7.826 -38.153 1.00 80.31 92 SER A O 1
ATOM 762 N N . TYR A 1 93 ? 22.316 8.693 -37.099 1.00 77.31 93 TYR A N 1
ATOM 763 C CA . TYR A 1 93 ? 22.555 10.065 -37.543 1.00 77.31 93 TYR A CA 1
ATOM 764 C C . TYR A 1 93 ? 23.729 10.711 -36.809 1.00 77.31 93 TYR A C 1
ATOM 766 O O . TYR A 1 93 ? 24.433 11.514 -37.407 1.00 77.31 93 TYR A O 1
ATOM 774 N N . GLN A 1 94 ? 23.971 10.362 -35.544 1.00 73.06 94 GLN A N 1
ATOM 775 C CA . GLN A 1 94 ? 25.179 10.801 -34.841 1.00 73.06 94 GLN A CA 1
ATOM 776 C C . GLN A 1 94 ? 26.438 10.179 -35.455 1.00 73.06 94 GLN A C 1
ATOM 778 O O . GLN A 1 94 ? 27.365 10.907 -35.769 1.00 73.06 94 GLN A O 1
ATOM 783 N N . ALA A 1 95 ? 26.425 8.878 -35.752 1.00 71.00 95 ALA A N 1
ATOM 784 C CA . ALA A 1 95 ? 27.560 8.188 -36.374 1.00 71.00 95 ALA A CA 1
ATOM 785 C C . ALA A 1 95 ? 27.860 8.616 -37.827 1.00 71.00 95 ALA A C 1
ATOM 787 O O . ALA A 1 95 ? 28.927 8.308 -38.341 1.00 71.00 95 ALA A O 1
ATOM 788 N N . LEU A 1 96 ? 26.913 9.270 -38.507 1.00 66.56 96 LEU A N 1
ATOM 789 C CA . LEU A 1 96 ? 27.098 9.838 -39.850 1.00 66.56 96 LEU A CA 1
ATOM 790 C C . LEU A 1 96 ? 27.642 11.275 -39.829 1.00 66.56 96 LEU A C 1
ATOM 792 O O . LEU A 1 96 ? 28.055 11.772 -40.874 1.00 66.56 96 LEU A O 1
ATOM 796 N N . ASN A 1 97 ? 27.571 11.949 -38.679 1.00 63.12 97 ASN A N 1
ATOM 797 C CA . ASN A 1 97 ? 27.987 13.342 -38.507 1.00 63.12 97 ASN A CA 1
ATOM 798 C C . ASN A 1 97 ? 29.266 13.492 -37.655 1.00 63.12 97 ASN A C 1
ATOM 800 O O . ASN A 1 97 ? 29.699 14.626 -37.450 1.00 63.12 97 ASN A O 1
ATOM 804 N N . ASP A 1 98 ? 29.844 12.379 -37.193 1.00 53.00 98 ASP A N 1
ATOM 805 C CA . ASP A 1 98 ? 31.186 12.260 -36.599 1.00 53.00 98 ASP A CA 1
ATOM 806 C C . ASP A 1 98 ? 32.174 11.697 -37.639 1.00 53.00 98 ASP A C 1
ATOM 808 O O . ASP A 1 98 ? 33.350 12.131 -37.642 1.00 53.00 98 ASP A O 1
#

Sequence (98 aa):
MTKVVERGYSYEEQEVSANYNQGQWIIYASRKPHITKLMRQYGDDVEVLEQLENGTPVLVRVVLNDDLISFRKPMTEEQKHQRSKQLELARSYQALND